Protein AF-A0A7J6RB20-F1 (afdb_monomer_lite)

Secondary structure (DSSP, 8-state):
-HHHHHHHHHTT-S----------TT----HHHHHHHHHHHHHHH--SEEEEES--TTT----HHHHHHHHHT--EEEEEEEEEE-TTSSEEEEEEEETTEEEEEEEESSEEEEE-TTS----

InterPro domains:
  IPR012255 Electron transfer flavoprotein, beta subunit [PTHR21294] (2-123)
  IPR014729 Rossmann-like alpha/beta/alpha sandwich fold [G3DSA:3.40.50.620] (1-123)
  IPR014730 Electron transfer flavoprotein, alpha/beta-subunit, N-terminal [PF01012] (3-122)
  IPR014730 Electron transfer flavoprotein, alpha/beta-subunit, N-terminal [SM00893] (1-123)

Foldseek 3Di:
DVVVQVVVVVLPDPDDDDDDDPDDPPDDDDLLNVLVVVLVVCVVVVDFEAEAAQADPVPRPSPNQVNNCVVVVAAEEEQFLEWDADPVRQKIWTWHDDPVGTDTDMGGTSYYYHYHPNNDDRD

Sequence (123 aa):
ATEQLRQALAMGCDRAIHLQTHLRTDQELQPLTVAKLIKKIVEKEDPLLVLMGKQSIDGDMGQTCQLLAAMLGWPQATCASNVVVSDDNTELTVDREVDTGIQKVHLPLPAVMSADLRLNTPR

Organism: Perkinsus olseni (NCBI:txid32597)

Structure (mmCIF, N/CA/C/O backbone):
data_AF-A0A7J6RB20-F1
#
_entry.id   AF-A0A7J6RB20-F1
#
loop_
_atom_site.group_PDB
_atom_site.id
_atom_site.type_symbol
_atom_site.label_atom_id
_atom_site.label_alt_id
_atom_site.label_comp_id
_atom_site.label_asym_id
_atom_site.label_entity_id
_atom_site.label_seq_id
_atom_site.pdbx_PDB_ins_code
_atom_site.Cartn_x
_atom_site.Cartn_y
_atom_site.Cartn_z
_atom_site.occupancy
_atom_site.B_iso_or_equiv
_atom_site.auth_seq_id
_atom_site.auth_comp_id
_atom_site.auth_asym_id
_atom_site.auth_atom_id
_atom_site.pdbx_PDB_model_num
ATOM 1 N N . ALA A 1 1 ? 14.325 -6.073 -10.602 1.00 73.75 1 ALA A N 1
ATOM 2 C CA . ALA A 1 1 ? 12.900 -6.430 -10.424 1.00 73.75 1 ALA A CA 1
ATOM 3 C C . ALA A 1 1 ? 12.718 -7.866 -9.925 1.00 73.75 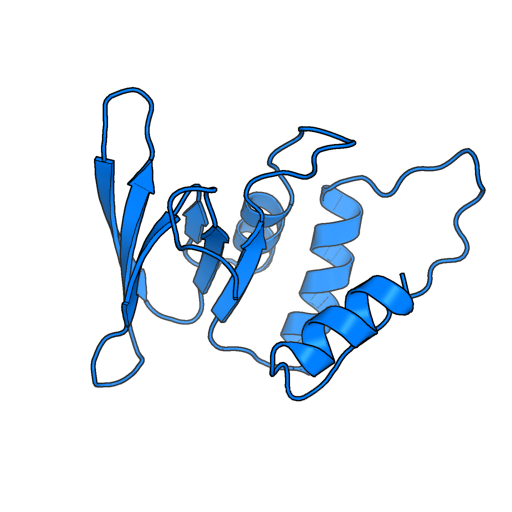1 ALA A C 1
ATOM 5 O O . ALA A 1 1 ? 12.148 -8.065 -8.860 1.00 73.75 1 ALA A O 1
ATOM 6 N N . THR A 1 2 ? 13.205 -8.879 -10.653 1.00 88.62 2 THR A N 1
ATOM 7 C CA . THR A 1 2 ? 13.029 -10.293 -10.263 1.00 88.62 2 THR A CA 1
ATOM 8 C C . THR A 1 2 ? 13.662 -10.636 -8.911 1.00 88.62 2 THR A C 1
ATOM 10 O O . THR A 1 2 ? 13.104 -11.425 -8.159 1.00 88.62 2 THR A O 1
ATOM 13 N N . GLU A 1 3 ? 14.806 -10.037 -8.582 1.00 93.56 3 GLU A N 1
ATOM 14 C CA . GLU A 1 3 ? 15.465 -10.218 -7.285 1.00 93.56 3 GLU A CA 1
ATOM 15 C C . GLU A 1 3 ? 14.632 -9.656 -6.125 1.00 93.56 3 GLU A C 1
ATOM 17 O O . GLU A 1 3 ? 14.374 -10.374 -5.164 1.00 93.56 3 GLU A O 1
ATOM 22 N N . GLN A 1 4 ? 14.104 -8.434 -6.264 1.00 94.19 4 GLN A N 1
ATOM 23 C CA . GLN A 1 4 ? 13.236 -7.802 -5.264 1.00 94.19 4 GLN A CA 1
ATOM 24 C C . GLN A 1 4 ? 11.977 -8.641 -4.992 1.00 94.19 4 GLN A C 1
ATOM 26 O O . GLN A 1 4 ? 11.593 -8.836 -3.842 1.00 94.19 4 GLN A O 1
ATOM 31 N N . LEU A 1 5 ? 11.356 -9.196 -6.040 1.00 96.25 5 LEU A N 1
ATOM 32 C CA . LEU A 1 5 ? 10.195 -10.077 -5.882 1.00 96.25 5 LEU A CA 1
ATOM 33 C C . LEU A 1 5 ? 10.556 -11.401 -5.196 1.00 96.25 5 LEU A C 1
ATOM 35 O O . LEU A 1 5 ? 9.795 -11.881 -4.361 1.00 96.25 5 LEU A O 1
ATOM 39 N N . ARG A 1 6 ? 11.720 -11.987 -5.503 1.00 96.38 6 ARG A N 1
ATOM 40 C CA . ARG A 1 6 ? 12.199 -13.199 -4.814 1.00 96.38 6 ARG A CA 1
ATOM 41 C C . ARG A 1 6 ? 12.469 -12.946 -3.336 1.00 96.38 6 ARG A C 1
ATOM 43 O O . ARG A 1 6 ? 12.145 -13.803 -2.524 1.00 96.38 6 ARG A O 1
ATOM 50 N N . GLN A 1 7 ? 13.014 -11.782 -2.990 1.00 96.12 7 GLN A N 1
ATOM 51 C CA . GLN A 1 7 ? 13.204 -11.394 -1.597 1.00 96.12 7 GLN A CA 1
ATOM 52 C C . GLN A 1 7 ? 11.860 -11.261 -0.868 1.00 96.12 7 GLN A C 1
ATOM 54 O O . GLN A 1 7 ? 11.720 -11.789 0.228 1.00 96.12 7 GLN A O 1
ATOM 59 N N . ALA A 1 8 ? 10.852 -10.637 -1.486 1.00 95.38 8 ALA A N 1
ATOM 60 C CA . ALA A 1 8 ? 9.507 -10.552 -0.909 1.00 95.38 8 ALA A CA 1
ATOM 61 C C . ALA A 1 8 ? 8.897 -11.942 -0.645 1.00 95.38 8 ALA A C 1
ATOM 63 O O . ALA A 1 8 ? 8.396 -12.204 0.448 1.00 95.38 8 ALA A O 1
ATOM 64 N N . LEU A 1 9 ? 9.016 -12.863 -1.607 1.00 96.88 9 LEU A N 1
ATOM 65 C CA . LEU A 1 9 ? 8.599 -14.259 -1.428 1.00 96.88 9 LEU A CA 1
ATOM 66 C C . LEU A 1 9 ? 9.364 -14.941 -0.281 1.00 96.88 9 LEU A C 1
ATOM 68 O O . LEU A 1 9 ? 8.756 -15.600 0.556 1.00 96.88 9 LEU A O 1
ATOM 72 N N . ALA A 1 10 ? 10.682 -14.740 -0.190 1.00 96.62 10 ALA A N 1
ATOM 73 C CA . ALA A 1 10 ? 11.501 -15.288 0.894 1.00 96.62 10 ALA A CA 1
ATOM 74 C C . ALA A 1 10 ? 11.130 -14.718 2.278 1.00 96.62 10 ALA A C 1
ATOM 76 O O . ALA A 1 10 ? 11.240 -15.419 3.281 1.00 96.62 10 ALA A O 1
ATOM 77 N N . MET A 1 11 ? 10.641 -13.475 2.331 1.00 95.75 11 MET A N 1
ATOM 78 C CA . MET A 1 11 ? 10.104 -12.843 3.542 1.00 95.75 11 MET A CA 1
ATOM 79 C C . MET A 1 11 ? 8.676 -13.299 3.886 1.00 95.75 11 MET A C 1
ATOM 81 O O . MET A 1 11 ? 8.122 -12.827 4.881 1.00 95.75 11 MET A O 1
ATOM 85 N N . GLY A 1 12 ? 8.080 -14.214 3.116 1.00 96.75 12 GLY A N 1
ATOM 86 C CA . GLY A 1 12 ? 6.795 -14.843 3.422 1.00 96.75 12 GLY A CA 1
ATOM 87 C C . GLY A 1 12 ? 5.601 -14.351 2.605 1.00 96.75 12 GLY A C 1
ATOM 88 O O . GLY A 1 12 ? 4.477 -14.651 2.987 1.00 96.75 12 GLY A O 1
ATOM 89 N N . CYS A 1 13 ? 5.800 -13.613 1.507 1.00 97.00 13 CYS A N 1
ATOM 90 C CA . CYS A 1 13 ? 4.711 -13.385 0.551 1.00 97.00 13 CYS A CA 1
ATOM 91 C C . CYS A 1 13 ? 4.330 -14.699 -0.155 1.00 97.00 13 CYS A C 1
ATOM 93 O O . CYS A 1 13 ? 5.207 -15.412 -0.639 1.00 97.00 13 CYS A O 1
ATOM 95 N N . ASP A 1 14 ? 3.031 -14.980 -0.296 1.00 98.06 14 ASP A N 1
ATOM 96 C CA . ASP A 1 14 ? 2.547 -16.218 -0.928 1.00 98.06 14 ASP A CA 1
ATOM 97 C C . ASP A 1 14 ? 2.810 -16.265 -2.440 1.00 98.06 14 ASP A C 1
ATOM 99 O O . ASP A 1 14 ? 3.103 -17.317 -3.012 1.00 98.06 14 ASP A O 1
ATOM 103 N N . ARG A 1 15 ? 2.673 -15.116 -3.115 1.00 97.38 15 ARG A N 1
ATOM 104 C CA . ARG A 1 15 ? 2.762 -14.975 -4.575 1.00 97.38 15 ARG A CA 1
ATOM 105 C C . ARG A 1 15 ? 3.365 -13.630 -4.970 1.00 97.38 15 ARG A C 1
ATOM 107 O O . ARG A 1 15 ? 3.302 -12.658 -4.225 1.00 97.38 15 ARG A O 1
ATOM 114 N N . ALA A 1 16 ? 3.907 -13.571 -6.185 1.00 97.12 16 ALA A N 1
ATOM 115 C CA . ALA A 1 16 ? 4.459 -12.356 -6.776 1.00 97.12 16 ALA A CA 1
ATOM 116 C C . ALA A 1 16 ? 3.920 -12.140 -8.196 1.00 97.12 16 ALA A C 1
ATOM 118 O O . ALA A 1 16 ? 3.819 -13.084 -8.980 1.00 97.12 16 ALA A O 1
ATOM 119 N N . ILE A 1 17 ? 3.624 -10.884 -8.537 1.00 95.56 17 ILE A N 1
ATOM 120 C CA . ILE A 1 17 ? 3.202 -10.459 -9.877 1.00 95.56 17 ILE A CA 1
ATOM 121 C C . ILE A 1 17 ? 4.234 -9.460 -10.403 1.00 95.56 17 ILE A C 1
ATOM 123 O O . ILE A 1 17 ? 4.477 -8.425 -9.786 1.00 95.56 17 ILE A O 1
ATOM 127 N N . HIS A 1 18 ? 4.832 -9.757 -11.558 1.00 94.94 18 HIS A N 1
ATOM 128 C CA . HIS A 1 18 ? 5.755 -8.853 -12.243 1.00 94.94 18 HIS A CA 1
ATOM 129 C C . HIS A 1 18 ? 5.071 -8.242 -13.468 1.00 94.94 18 HIS A C 1
ATOM 131 O O . HIS A 1 18 ? 4.931 -8.899 -14.498 1.00 94.94 18 HIS A O 1
ATOM 137 N N . LEU A 1 19 ? 4.648 -6.980 -13.364 1.00 91.06 19 LEU A N 1
ATOM 138 C CA . LEU A 1 19 ? 4.134 -6.235 -14.512 1.00 91.06 19 LEU A CA 1
ATOM 139 C C . LEU A 1 19 ? 5.291 -5.684 -15.343 1.00 91.06 19 LEU A C 1
ATOM 141 O O . LEU A 1 19 ? 6.023 -4.803 -14.896 1.00 91.06 19 LEU A O 1
ATOM 145 N N . GLN A 1 20 ? 5.432 -6.187 -16.565 1.00 89.75 20 GLN A N 1
ATOM 146 C CA . GLN A 1 20 ? 6.437 -5.712 -17.508 1.00 89.75 20 GLN A CA 1
ATOM 147 C C . GLN A 1 20 ? 5.827 -4.681 -18.453 1.00 89.75 20 GLN A C 1
ATOM 149 O O . GLN A 1 20 ? 4.723 -4.858 -18.966 1.00 89.75 20 GLN A O 1
ATOM 154 N N . THR A 1 21 ? 6.562 -3.600 -18.686 1.00 84.94 21 THR A N 1
ATOM 155 C CA . THR A 1 21 ? 6.203 -2.569 -19.660 1.00 84.94 21 THR A CA 1
ATOM 156 C C . THR A 1 21 ? 7.331 -2.436 -20.675 1.00 84.94 21 THR A C 1
ATOM 158 O O . THR A 1 21 ? 8.493 -2.675 -20.353 1.00 84.94 21 THR A O 1
ATOM 161 N N . HIS A 1 22 ? 6.997 -2.057 -21.906 1.00 85.12 22 HIS A N 1
ATOM 162 C CA . HIS A 1 22 ? 7.975 -1.802 -22.967 1.00 85.12 22 HIS A CA 1
ATOM 163 C C . HIS A 1 22 ? 8.371 -0.322 -23.013 1.00 85.12 22 HIS A C 1
ATOM 165 O O . HIS A 1 22 ? 8.419 0.281 -24.085 1.00 85.12 22 HIS A O 1
ATOM 171 N N . LEU A 1 23 ? 8.590 0.288 -21.845 1.00 80.31 23 LEU A N 1
ATOM 172 C CA . LEU A 1 23 ? 9.063 1.665 -21.781 1.00 80.31 23 LEU A CA 1
ATOM 173 C C . LEU A 1 23 ? 10.483 1.757 -22.332 1.00 80.31 23 LEU A C 1
ATOM 175 O O . LEU A 1 23 ? 11.306 0.858 -22.149 1.00 80.31 23 LEU A O 1
ATOM 179 N N . ARG A 1 24 ? 10.760 2.864 -23.020 1.00 78.50 24 ARG A N 1
ATOM 180 C CA . ARG A 1 24 ? 12.124 3.191 -23.427 1.00 78.50 24 ARG A CA 1
ATOM 181 C C . ARG A 1 24 ? 12.965 3.517 -22.193 1.00 78.50 24 ARG A C 1
ATOM 183 O O . ARG A 1 24 ? 12.441 3.962 -21.179 1.00 78.50 24 ARG A O 1
ATOM 190 N N . THR A 1 25 ? 14.277 3.350 -22.305 1.00 69.62 25 THR A N 1
ATOM 191 C CA . THR A 1 25 ? 15.228 3.601 -21.209 1.00 69.62 25 THR A CA 1
ATOM 192 C C . THR A 1 25 ? 15.278 5.058 -20.746 1.00 69.62 25 THR A C 1
ATOM 194 O O . THR A 1 25 ? 15.756 5.321 -19.652 1.00 69.62 25 THR A O 1
ATOM 197 N N . ASP A 1 26 ? 14.808 6.000 -21.565 1.00 76.44 26 ASP A N 1
ATOM 198 C CA . ASP A 1 26 ? 14.696 7.427 -21.244 1.00 76.44 26 ASP A CA 1
ATOM 199 C C . ASP A 1 26 ? 13.324 7.816 -20.665 1.00 76.44 26 ASP A C 1
ATOM 201 O O . ASP A 1 26 ? 13.039 8.998 -20.489 1.00 76.44 26 ASP A O 1
ATOM 205 N N . GLN A 1 27 ? 12.456 6.837 -20.398 1.00 80.38 27 GLN A N 1
ATOM 206 C CA . GLN A 1 27 ? 11.133 7.052 -19.829 1.00 80.38 27 GLN A CA 1
ATOM 207 C C . GLN A 1 27 ? 11.030 6.421 -18.447 1.00 80.38 27 GLN A C 1
ATOM 209 O O . GLN A 1 27 ? 11.291 5.234 -18.259 1.00 80.38 27 GLN A O 1
ATOM 214 N N . GLU A 1 28 ? 10.555 7.211 -17.491 1.00 82.44 28 GLU A N 1
ATOM 215 C CA . GLU A 1 28 ? 10.293 6.754 -16.132 1.00 82.44 28 GLU A CA 1
ATOM 216 C C . GLU A 1 28 ? 8.799 6.544 -15.893 1.00 82.44 28 GLU A C 1
ATOM 218 O O . GLU A 1 28 ? 7.943 7.298 -16.373 1.00 82.44 28 GLU A O 1
ATOM 223 N N . LEU A 1 29 ? 8.475 5.521 -15.101 1.00 88.38 29 LEU A N 1
ATOM 224 C CA . LEU A 1 29 ? 7.113 5.294 -14.643 1.00 88.38 29 LEU A CA 1
ATOM 225 C C . LEU A 1 29 ? 6.710 6.372 -13.639 1.00 88.38 29 LEU A C 1
ATOM 227 O O . LEU A 1 29 ? 7.103 6.348 -12.478 1.00 88.38 29 LEU A O 1
ATOM 231 N N . GLN A 1 30 ? 5.854 7.282 -14.088 1.00 92.62 30 GLN A N 1
ATOM 232 C CA . GLN A 1 30 ? 5.274 8.303 -13.224 1.00 92.62 30 GLN A CA 1
ATOM 233 C C . GLN A 1 30 ? 4.238 7.697 -12.255 1.00 92.62 30 GLN A C 1
ATOM 235 O O . GLN A 1 30 ? 3.532 6.752 -12.639 1.00 92.62 30 GLN A O 1
ATOM 240 N N . PRO A 1 31 ? 4.061 8.261 -11.040 1.00 96.31 31 PRO A N 1
ATOM 241 C CA . PRO A 1 31 ? 3.145 7.740 -10.017 1.00 96.31 31 PRO A CA 1
ATOM 242 C C . PRO A 1 31 ? 1.726 7.460 -10.522 1.00 96.31 31 PRO A C 1
ATOM 244 O O . PRO A 1 31 ? 1.137 6.429 -10.200 1.00 96.31 31 PRO A O 1
ATOM 247 N N . LEU A 1 32 ? 1.191 8.334 -11.381 1.00 96.50 32 LEU A N 1
ATOM 248 C CA . LEU A 1 32 ? -0.132 8.163 -11.984 1.00 96.50 32 LEU A CA 1
ATOM 249 C C . LEU A 1 32 ? -0.231 6.899 -12.846 1.00 96.50 32 LEU A C 1
ATOM 251 O O . LEU A 1 32 ? -1.242 6.197 -12.807 1.00 96.50 32 LEU A O 1
ATOM 255 N N . THR A 1 33 ? 0.802 6.609 -13.634 1.00 95.00 33 THR A N 1
ATOM 256 C CA . THR A 1 33 ? 0.853 5.409 -14.476 1.00 95.00 33 THR A CA 1
ATOM 257 C C . THR A 1 33 ? 0.930 4.161 -13.606 1.00 95.00 33 THR A C 1
ATOM 259 O O . THR A 1 33 ? 0.181 3.214 -13.835 1.00 95.00 33 THR A O 1
ATOM 262 N N . VAL A 1 34 ? 1.764 4.184 -12.562 1.00 95.56 34 VAL A N 1
ATOM 263 C CA . VAL A 1 34 ? 1.879 3.075 -11.605 1.00 95.56 34 VAL A CA 1
ATOM 264 C C . VAL A 1 34 ? 0.547 2.821 -10.893 1.00 95.56 34 VAL A C 1
ATOM 266 O O . VAL A 1 34 ? 0.084 1.683 -10.867 1.00 95.56 34 VAL A O 1
ATOM 269 N N . ALA A 1 35 ? -0.126 3.865 -10.398 1.00 97.94 35 ALA A N 1
ATOM 270 C CA . ALA A 1 35 ? -1.432 3.743 -9.748 1.00 97.94 35 ALA A CA 1
ATOM 271 C C . ALA A 1 35 ? -2.495 3.135 -10.684 1.00 97.94 35 ALA A C 1
ATOM 273 O O . ALA A 1 35 ? -3.237 2.243 -10.276 1.00 97.94 35 ALA A O 1
ATOM 274 N N . LYS A 1 36 ? -2.527 3.537 -11.965 1.00 97.06 36 LYS A N 1
ATOM 275 C CA . LYS A 1 36 ? -3.429 2.940 -12.971 1.00 97.06 36 LYS A CA 1
ATOM 276 C C . LYS A 1 36 ? -3.157 1.453 -13.195 1.00 97.06 36 LYS A C 1
ATOM 278 O O . LYS A 1 36 ? -4.103 0.680 -13.335 1.00 97.06 36 LYS A O 1
ATOM 283 N N . LEU A 1 37 ? -1.885 1.056 -13.241 1.00 96.44 37 LEU A N 1
ATOM 284 C CA . LEU A 1 37 ? -1.494 -0.345 -13.400 1.00 96.44 37 LEU A CA 1
ATOM 285 C C . LEU A 1 37 ? -1.893 -1.174 -12.174 1.00 96.44 37 LEU A C 1
ATOM 287 O O . LEU A 1 37 ? -2.509 -2.227 -12.328 1.00 96.44 37 LEU A O 1
ATOM 291 N N . ILE A 1 38 ? -1.617 -0.676 -10.965 1.00 97.56 38 ILE A N 1
ATOM 292 C CA . ILE A 1 38 ? -1.982 -1.361 -9.717 1.00 97.56 38 ILE A CA 1
ATOM 293 C C . ILE A 1 38 ? -3.501 -1.458 -9.572 1.00 97.56 38 ILE A C 1
ATOM 295 O O . ILE A 1 38 ? -3.993 -2.520 -9.212 1.00 97.56 38 ILE A O 1
ATOM 299 N N . LYS A 1 39 ? -4.270 -0.427 -9.949 1.00 98.31 39 LYS A N 1
ATOM 300 C CA . LYS A 1 39 ? -5.741 -0.495 -9.975 1.00 98.31 39 LYS A CA 1
ATOM 301 C C . LYS A 1 39 ? -6.253 -1.689 -10.782 1.00 98.31 39 LYS A C 1
ATOM 303 O O . LYS A 1 39 ? -7.181 -2.359 -10.350 1.00 98.31 39 LYS A O 1
ATOM 308 N N . LYS A 1 40 ? -5.630 -1.996 -11.925 1.00 98.06 40 LYS A N 1
ATOM 309 C CA . LYS A 1 40 ? -5.984 -3.180 -12.727 1.00 98.06 40 LYS A CA 1
ATOM 310 C C . LYS A 1 40 ? -5.625 -4.506 -12.063 1.00 98.06 40 LYS A C 1
ATOM 312 O O . LYS A 1 40 ? -6.247 -5.507 -12.399 1.00 98.06 40 LYS A O 1
ATOM 317 N N . ILE A 1 41 ? -4.646 -4.530 -11.160 1.00 97.88 41 ILE A N 1
ATOM 318 C CA . ILE A 1 41 ? -4.376 -5.698 -10.314 1.00 97.88 41 ILE A CA 1
ATOM 319 C C . ILE A 1 41 ? -5.437 -5.791 -9.217 1.00 97.88 41 ILE A C 1
ATOM 321 O O . ILE A 1 41 ? -6.012 -6.855 -9.045 1.00 97.88 41 ILE A O 1
ATOM 325 N N . VAL A 1 42 ? -5.743 -4.687 -8.530 1.00 98.19 42 VAL A N 1
ATOM 326 C CA . VAL A 1 42 ? -6.768 -4.640 -7.473 1.00 98.19 42 VAL A CA 1
ATOM 327 C C . VAL A 1 42 ? -8.121 -5.121 -8.000 1.00 98.19 42 VAL A C 1
ATOM 329 O O . VAL A 1 42 ? -8.735 -5.979 -7.386 1.00 98.19 42 VAL A O 1
ATOM 332 N N . GLU A 1 43 ? -8.536 -4.671 -9.189 1.00 97.50 43 GLU A N 1
ATOM 333 C CA . GLU A 1 43 ? -9.768 -5.133 -9.855 1.00 97.50 43 GLU A CA 1
ATOM 334 C C . GLU A 1 43 ? -9.787 -6.648 -10.156 1.00 97.50 43 GLU A C 1
ATOM 336 O O . GLU A 1 43 ? -10.859 -7.207 -10.364 1.00 97.50 43 GLU A O 1
ATOM 341 N N . LYS A 1 44 ? -8.623 -7.306 -10.243 1.00 97.69 44 LYS A N 1
ATOM 342 C CA . LYS A 1 44 ? -8.502 -8.739 -10.565 1.00 97.69 44 LYS A CA 1
ATOM 343 C C . LYS A 1 44 ? -8.314 -9.622 -9.337 1.00 97.69 44 LYS A C 1
ATOM 345 O O . LYS A 1 44 ? -8.811 -10.740 -9.332 1.00 97.69 44 LYS A O 1
ATOM 350 N N . GLU A 1 45 ? -7.542 -9.149 -8.365 1.00 97.69 45 GLU A N 1
ATOM 351 C CA . GLU A 1 45 ? -7.179 -9.905 -7.162 1.00 97.69 45 GLU A CA 1
ATOM 352 C C . GLU A 1 45 ? -8.137 -9.631 -5.991 1.00 97.69 45 GLU A C 1
ATOM 354 O O . GLU A 1 45 ? -8.095 -10.366 -5.013 1.00 97.69 45 GLU A O 1
ATOM 359 N N . ASP A 1 46 ? -8.977 -8.591 -6.088 1.00 96.94 46 ASP A N 1
ATOM 360 C CA . ASP A 1 46 ? -9.991 -8.194 -5.096 1.00 96.94 46 ASP A CA 1
ATOM 361 C C . ASP A 1 46 ? -9.483 -8.173 -3.632 1.00 96.94 46 ASP A C 1
ATOM 363 O O . ASP A 1 46 ? -10.042 -8.833 -2.753 1.00 96.94 46 ASP A O 1
ATOM 367 N N . PRO A 1 47 ? -8.372 -7.465 -3.335 1.00 97.56 47 PRO A N 1
ATOM 368 C CA . PRO A 1 47 ? -7.808 -7.442 -1.992 1.00 97.56 47 PRO A CA 1
ATOM 369 C C . PRO A 1 47 ? -8.633 -6.563 -1.045 1.00 97.56 47 PRO A C 1
ATOM 371 O O . PRO A 1 47 ? -9.132 -5.510 -1.432 1.00 97.56 47 PRO A O 1
ATOM 374 N N . LEU A 1 48 ? -8.650 -6.909 0.244 1.00 97.19 48 LEU A N 1
ATOM 375 C CA . LEU A 1 48 ? -9.198 -6.021 1.279 1.00 97.19 48 LEU A CA 1
ATOM 376 C C . LEU A 1 48 ? -8.258 -4.848 1.598 1.00 97.19 48 LEU A C 1
ATOM 378 O O . LEU A 1 48 ? -8.707 -3.775 1.980 1.00 97.19 48 LEU A O 1
ATOM 382 N N . LEU A 1 49 ? -6.946 -5.016 1.435 1.00 97.88 49 LEU A N 1
ATOM 383 C CA . LEU A 1 49 ? -5.964 -3.990 1.773 1.00 97.88 49 LEU A CA 1
ATOM 384 C C . LEU A 1 49 ? -4.854 -3.937 0.730 1.00 97.88 49 LEU A C 1
ATOM 386 O O . LEU A 1 49 ? -4.274 -4.962 0.372 1.00 97.88 49 LEU A O 1
ATOM 390 N N . VAL A 1 50 ? -4.510 -2.725 0.297 1.00 98.38 50 VAL A N 1
ATOM 391 C CA . VAL A 1 50 ? -3.299 -2.473 -0.490 1.00 98.38 50 VAL A CA 1
ATOM 392 C C . VAL A 1 50 ? -2.273 -1.751 0.377 1.00 98.38 50 VAL A C 1
ATOM 394 O O . VAL A 1 50 ? -2.493 -0.614 0.795 1.00 98.38 50 VAL A O 1
ATOM 397 N N . LEU A 1 51 ? -1.139 -2.411 0.615 1.00 97.44 51 LEU A N 1
ATOM 398 C CA . LEU A 1 51 ? 0.012 -1.860 1.331 1.00 97.44 51 LEU A CA 1
ATOM 399 C C . LEU A 1 51 ? 1.071 -1.360 0.349 1.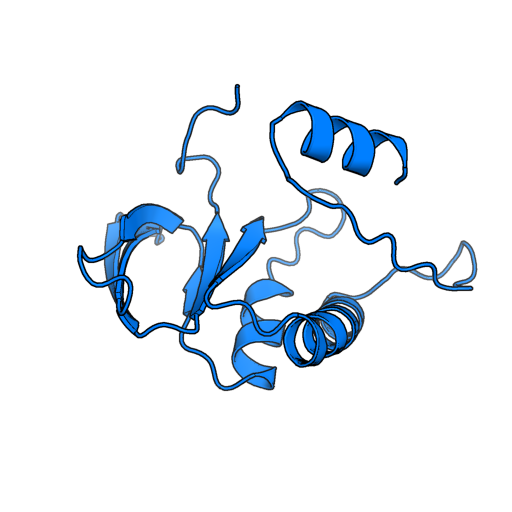00 97.44 51 LEU A C 1
ATOM 401 O O . LEU A 1 51 ? 1.482 -2.082 -0.561 1.00 97.44 51 LEU A O 1
ATOM 405 N N . MET A 1 52 ? 1.536 -0.130 0.551 1.00 97.44 52 MET A N 1
ATOM 406 C CA . MET A 1 52 ? 2.586 0.499 -0.255 1.00 97.44 52 MET A CA 1
ATOM 407 C C . MET A 1 52 ? 3.631 1.168 0.647 1.00 97.44 52 MET A C 1
ATOM 409 O O . MET A 1 52 ? 3.372 1.439 1.815 1.00 97.44 52 MET A O 1
ATOM 413 N N . GLY A 1 53 ? 4.815 1.480 0.120 1.00 97.12 53 GLY A N 1
ATOM 414 C CA . GLY A 1 53 ? 5.732 2.402 0.803 1.00 97.12 53 GLY A CA 1
ATOM 415 C C . GLY A 1 53 ? 5.231 3.850 0.720 1.00 97.12 53 GLY A C 1
ATOM 416 O O . GLY A 1 53 ? 4.536 4.202 -0.237 1.00 97.12 53 GLY A O 1
ATOM 417 N N . LYS A 1 54 ? 5.594 4.699 1.694 1.00 96.88 54 LYS A N 1
ATOM 418 C CA . LYS A 1 54 ? 5.265 6.141 1.686 1.00 96.88 54 LYS A CA 1
ATOM 419 C C . LYS A 1 54 ? 5.728 6.843 0.409 1.00 96.88 54 LYS A C 1
ATOM 421 O O . LYS A 1 54 ? 4.936 7.522 -0.235 1.00 96.88 54 LYS A O 1
ATOM 426 N N . GLN A 1 55 ? 6.996 6.664 0.048 1.00 96.25 55 GLN A N 1
ATOM 427 C CA . GLN A 1 55 ? 7.610 7.227 -1.152 1.00 96.25 55 GLN A CA 1
ATOM 428 C C . GLN A 1 55 ? 8.751 6.329 -1.631 1.00 96.25 55 GLN A C 1
ATOM 430 O O . GLN 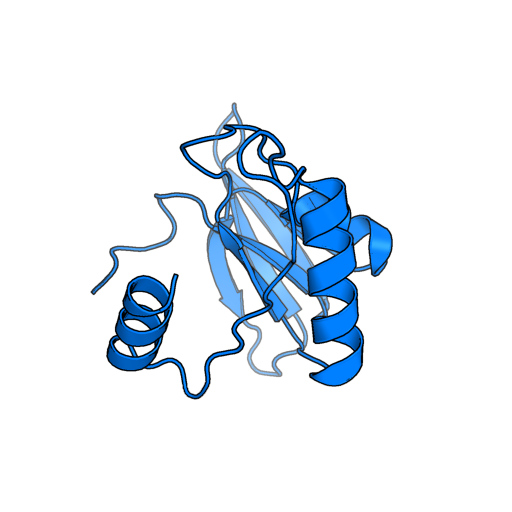A 1 55 ? 9.345 5.595 -0.843 1.00 96.25 55 GLN A O 1
ATOM 435 N N . SER A 1 56 ? 9.046 6.375 -2.928 1.00 94.75 56 SER A N 1
ATOM 436 C CA . SER A 1 56 ? 10.272 5.796 -3.481 1.00 94.75 56 SER A CA 1
ATOM 437 C C . SER A 1 56 ? 11.448 6.723 -3.203 1.00 94.75 56 SER A C 1
ATOM 439 O O . SER A 1 56 ? 11.283 7.934 -3.324 1.00 94.75 56 SER A O 1
ATOM 441 N N . ILE A 1 57 ? 12.634 6.170 -2.965 1.00 93.62 57 ILE A N 1
ATOM 442 C CA . ILE A 1 57 ? 13.864 6.963 -2.819 1.00 93.62 57 ILE A CA 1
ATOM 443 C C . ILE A 1 57 ? 14.304 7.641 -4.126 1.00 93.62 57 ILE A C 1
ATOM 445 O O . ILE A 1 57 ? 14.974 8.663 -4.072 1.00 93.62 57 ILE A O 1
ATOM 449 N N . ASP A 1 58 ? 13.911 7.095 -5.282 1.00 91.00 58 ASP A N 1
ATOM 450 C CA . ASP A 1 58 ? 14.351 7.604 -6.587 1.00 91.00 58 ASP A CA 1
ATOM 451 C C . ASP A 1 58 ? 13.576 8.864 -6.994 1.00 91.00 58 ASP A C 1
ATOM 453 O O . ASP A 1 58 ? 14.162 9.886 -7.334 1.00 91.00 58 ASP A O 1
ATOM 457 N N . GLY A 1 59 ? 12.241 8.793 -6.947 1.00 87.81 59 GLY A N 1
ATOM 458 C CA . GLY A 1 59 ? 11.376 9.905 -7.347 1.00 87.81 59 GLY A CA 1
ATOM 459 C C . GLY A 1 59 ? 10.953 10.834 -6.208 1.00 87.81 59 GLY A C 1
ATOM 460 O O . GLY A 1 59 ? 10.483 11.928 -6.484 1.00 87.81 59 GLY A O 1
ATOM 461 N N . ASP A 1 60 ? 11.033 10.389 -4.950 1.00 92.81 60 ASP A N 1
ATOM 462 C CA . ASP A 1 60 ? 10.625 11.127 -3.738 1.00 92.81 60 ASP A CA 1
ATOM 463 C C . ASP A 1 60 ? 9.228 11.789 -3.793 1.00 92.81 60 ASP A C 1
ATOM 465 O O . ASP A 1 60 ? 8.930 12.755 -3.100 1.00 92.81 60 ASP A O 1
ATOM 469 N N . MET A 1 61 ? 8.332 11.263 -4.636 1.00 94.06 61 MET A N 1
ATOM 470 C CA . MET A 1 61 ? 7.068 11.939 -4.950 1.00 94.06 61 MET A CA 1
ATOM 471 C C . MET A 1 61 ? 5.997 11.771 -3.873 1.00 94.06 61 MET A C 1
ATOM 473 O O . MET A 1 61 ? 5.115 12.615 -3.754 1.00 94.06 61 MET A O 1
ATOM 477 N N . GLY A 1 62 ? 5.998 10.640 -3.161 1.00 95.69 62 GLY A N 1
ATOM 478 C CA . GLY A 1 62 ? 4.980 10.319 -2.158 1.00 95.69 62 GLY A CA 1
ATOM 479 C C . GLY A 1 62 ? 3.536 10.387 -2.675 1.00 95.69 62 GLY A C 1
ATOM 480 O O . GLY A 1 62 ? 2.690 10.946 -1.992 1.00 95.69 62 GLY A O 1
ATOM 481 N N . GLN A 1 63 ? 3.259 9.894 -3.893 1.00 97.75 63 GLN A N 1
ATOM 482 C CA . GLN A 1 63 ? 1.973 10.107 -4.591 1.00 97.75 63 GLN A CA 1
ATOM 483 C C . GLN A 1 63 ? 1.194 8.831 -4.943 1.00 97.75 63 GLN A C 1
ATOM 485 O O . GLN A 1 63 ? -0.034 8.863 -5.020 1.00 97.75 63 GLN A O 1
ATOM 490 N N . THR A 1 64 ? 1.873 7.712 -5.218 1.00 98.00 64 THR A N 1
ATOM 491 C CA . THR A 1 64 ? 1.231 6.531 -5.829 1.00 98.00 64 THR A CA 1
ATOM 492 C C . THR A 1 64 ? 0.100 5.965 -4.967 1.00 98.00 64 THR A C 1
ATOM 494 O O . THR A 1 64 ? -0.947 5.606 -5.502 1.00 98.00 64 THR A O 1
ATOM 497 N N . CYS A 1 65 ? 0.284 5.937 -3.643 1.00 97.88 65 CYS A N 1
ATOM 498 C CA . CYS A 1 65 ? -0.720 5.475 -2.684 1.00 97.88 65 CYS A CA 1
ATOM 499 C C . CYS A 1 65 ? -1.999 6.323 -2.750 1.00 97.88 65 CYS A C 1
ATOM 501 O O . CYS A 1 65 ? -3.095 5.790 -2.920 1.00 97.88 65 CYS A O 1
ATOM 503 N N . GLN A 1 66 ? -1.859 7.648 -2.670 1.00 98.06 66 GLN A N 1
ATOM 504 C CA . GLN A 1 66 ? -2.994 8.572 -2.665 1.00 98.06 66 GLN A CA 1
ATOM 505 C C . GLN A 1 66 ? -3.734 8.570 -4.002 1.00 98.06 66 GLN A C 1
ATOM 507 O O . GLN A 1 66 ? -4.963 8.615 -4.029 1.00 98.06 66 GLN A O 1
ATOM 512 N N . LEU A 1 67 ? -2.994 8.481 -5.112 1.00 98.62 67 LEU A N 1
ATOM 513 C CA . LEU A 1 67 ? -3.577 8.375 -6.448 1.00 98.62 67 LEU A CA 1
ATOM 514 C C . LEU A 1 67 ? -4.370 7.076 -6.609 1.00 98.62 67 LEU A C 1
ATOM 516 O O . LEU A 1 67 ? -5.478 7.108 -7.140 1.00 98.62 67 LEU A O 1
ATOM 520 N N . LEU A 1 68 ? -3.835 5.949 -6.131 1.00 98.75 68 LEU A N 1
ATOM 521 C CA . LEU A 1 68 ? -4.538 4.669 -6.170 1.00 98.75 68 LEU A CA 1
ATOM 522 C C . LEU A 1 68 ? -5.834 4.722 -5.352 1.00 98.75 68 LEU A C 1
ATOM 524 O O . LEU A 1 68 ? -6.888 4.365 -5.876 1.00 98.75 68 LEU A O 1
ATOM 528 N N . ALA A 1 69 ? -5.768 5.221 -4.114 1.00 98.50 69 ALA A N 1
ATOM 529 C CA . ALA A 1 69 ? -6.935 5.375 -3.247 1.00 98.50 69 ALA A CA 1
ATOM 530 C C . ALA A 1 69 ? -8.025 6.235 -3.905 1.00 98.50 69 ALA A C 1
ATOM 532 O O . ALA A 1 69 ? -9.180 5.819 -3.988 1.00 98.50 69 ALA A O 1
ATOM 533 N N . ALA A 1 70 ? -7.641 7.389 -4.463 1.00 98.56 70 ALA A N 1
ATOM 534 C CA . ALA A 1 70 ? -8.559 8.281 -5.166 1.00 98.56 70 ALA A CA 1
ATOM 535 C C . ALA A 1 70 ? -9.212 7.612 -6.387 1.00 98.56 70 ALA A C 1
ATOM 537 O O . ALA A 1 70 ? -10.402 7.796 -6.627 1.00 98.56 70 ALA A O 1
ATOM 538 N N . MET A 1 71 ? -8.462 6.811 -7.152 1.00 98.50 71 MET A N 1
ATOM 539 C CA . MET A 1 71 ? -9.001 6.105 -8.320 1.00 98.50 71 MET A CA 1
ATOM 540 C C . MET A 1 71 ? -9.915 4.926 -7.969 1.00 98.50 71 MET A C 1
ATOM 542 O O . MET A 1 71 ? -10.764 4.565 -8.785 1.00 98.50 71 MET A O 1
ATOM 546 N N . LEU A 1 72 ? -9.703 4.291 -6.815 1.00 98.38 72 LEU A N 1
ATOM 547 C CA . LEU A 1 72 ? -10.550 3.210 -6.304 1.00 98.38 72 LEU A CA 1
ATOM 548 C C . LEU A 1 72 ? -11.774 3.741 -5.545 1.00 98.38 72 LEU A C 1
ATOM 550 O O . LEU A 1 72 ? -12.742 3.008 -5.370 1.00 98.38 72 LEU A O 1
ATOM 554 N N . GLY A 1 73 ? -11.739 5.001 -5.100 1.00 98.38 73 GLY A N 1
ATOM 555 C CA . GLY A 1 73 ? -12.725 5.543 -4.166 1.00 98.38 73 GLY A CA 1
ATOM 556 C C . GLY A 1 73 ? -12.604 4.930 -2.768 1.00 98.38 73 GLY A C 1
ATOM 557 O O . GLY A 1 73 ? -13.595 4.866 -2.048 1.00 98.38 73 GLY A O 1
ATOM 558 N N . TRP A 1 74 ? -11.417 4.435 -2.403 1.00 98.56 74 TRP A N 1
ATOM 559 C CA . TRP A 1 74 ? -11.176 3.759 -1.128 1.00 98.56 74 TRP A CA 1
ATOM 560 C C . TRP A 1 74 ? -10.661 4.733 -0.061 1.00 98.56 74 TRP A C 1
ATOM 562 O O . TRP A 1 74 ? -9.928 5.675 -0.391 1.00 98.56 74 TRP A O 1
ATOM 572 N N . PRO A 1 75 ? -10.997 4.509 1.222 1.00 98.38 75 PRO A N 1
ATOM 573 C CA . PRO A 1 75 ? -10.366 5.209 2.332 1.00 98.38 75 PRO A CA 1
ATOM 574 C C . PRO A 1 75 ? -8.852 4.947 2.353 1.00 98.38 75 PRO A C 1
ATOM 576 O O . PRO A 1 75 ? -8.368 3.901 1.908 1.00 98.38 75 PRO A O 1
ATOM 579 N N . GLN A 1 76 ? -8.093 5.913 2.876 1.00 98.31 76 GLN A N 1
ATOM 580 C CA . GLN A 1 76 ? -6.637 5.817 2.944 1.00 98.31 76 GLN A CA 1
ATOM 581 C C . GLN A 1 76 ? -6.040 6.286 4.266 1.00 98.31 76 GLN A C 1
ATOM 583 O O . GLN A 1 76 ? -6.511 7.255 4.863 1.00 98.31 76 GLN A O 1
ATOM 588 N N . ALA A 1 77 ? -4.921 5.670 4.647 1.00 98.00 77 ALA A N 1
ATOM 589 C CA . ALA A 1 77 ? -4.000 6.216 5.637 1.00 98.00 77 ALA A CA 1
ATOM 590 C C . ALA A 1 77 ? -2.579 6.247 5.087 1.00 98.00 77 ALA A C 1
ATOM 592 O O . ALA A 1 77 ? -1.966 5.219 4.813 1.00 98.00 77 ALA A O 1
ATOM 593 N N . THR A 1 78 ? -2.039 7.451 4.940 1.00 98.00 78 THR A N 1
ATOM 594 C CA . THR A 1 78 ? -0.644 7.632 4.535 1.00 98.00 78 THR A CA 1
ATOM 595 C C . THR A 1 78 ? 0.265 7.789 5.743 1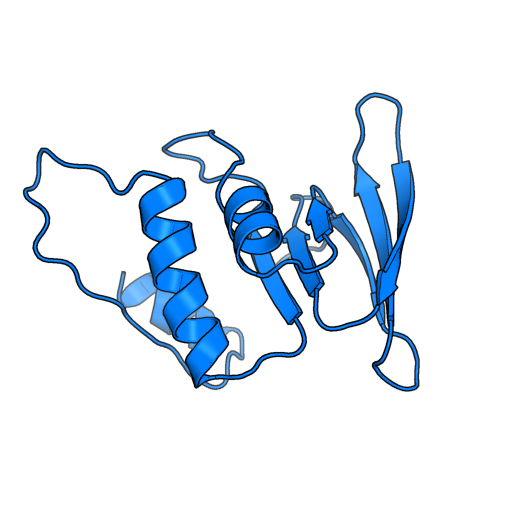.00 98.00 78 THR A C 1
ATOM 597 O O . THR A 1 78 ? -0.180 8.301 6.772 1.00 98.00 78 THR A O 1
ATOM 600 N N . CYS A 1 79 ? 1.542 7.445 5.573 1.00 97.81 79 CYS A N 1
ATOM 601 C CA . CYS A 1 79 ? 2.580 7.621 6.594 1.00 97.81 79 CYS A CA 1
ATOM 602 C C . CYS A 1 79 ? 2.264 6.852 7.889 1.00 97.81 79 CYS A C 1
ATOM 604 O O . CYS A 1 79 ? 2.445 7.376 8.986 1.00 97.81 79 CYS A O 1
ATOM 606 N N . ALA A 1 80 ? 1.740 5.632 7.759 1.00 98.44 80 ALA A N 1
ATOM 607 C CA . ALA A 1 80 ? 1.374 4.787 8.885 1.00 98.44 80 ALA A CA 1
ATOM 608 C C . ALA A 1 80 ? 2.618 4.369 9.681 1.00 98.44 80 ALA A C 1
ATOM 610 O O . ALA A 1 80 ? 3.540 3.782 9.111 1.00 98.44 80 ALA A O 1
ATOM 611 N N . SER A 1 81 ? 2.620 4.644 10.984 1.00 98.06 81 SER A N 1
ATOM 612 C CA . SER A 1 81 ? 3.636 4.199 11.946 1.00 98.06 81 SER A CA 1
ATOM 613 C C . SER A 1 81 ? 3.124 3.141 12.923 1.00 98.06 81 SER A C 1
ATOM 615 O O . SER A 1 81 ? 3.919 2.511 13.610 1.00 98.06 81 SER A O 1
ATOM 617 N N . ASN A 1 82 ? 1.815 2.887 12.948 1.00 98.19 82 ASN A N 1
ATOM 618 C CA . ASN A 1 82 ? 1.211 1.746 13.630 1.00 98.19 82 ASN A CA 1
ATOM 619 C C . ASN A 1 82 ? -0.106 1.365 12.941 1.00 98.19 82 ASN A C 1
ATOM 621 O O . ASN A 1 82 ? -0.806 2.236 12.421 1.00 98.19 82 ASN A O 1
ATOM 625 N N . VAL A 1 83 ? -0.463 0.082 12.962 1.00 97.81 83 VAL A N 1
ATOM 626 C CA . VAL A 1 83 ? -1.720 -0.429 12.404 1.00 97.81 83 VAL A CA 1
ATOM 627 C C . VAL A 1 83 ? -2.272 -1.551 13.276 1.00 97.81 83 VAL A C 1
ATOM 629 O O . VAL A 1 83 ? -1.555 -2.475 13.652 1.00 97.81 83 VAL A O 1
ATOM 632 N N . VAL A 1 84 ? -3.566 -1.476 13.571 1.00 98.00 84 VAL A N 1
ATOM 633 C CA . VAL A 1 84 ? -4.330 -2.521 14.255 1.00 98.00 84 VAL A CA 1
ATOM 634 C C . VAL A 1 84 ? -5.541 -2.855 13.394 1.00 98.00 84 VAL A C 1
ATOM 636 O O . VAL A 1 84 ? -6.277 -1.956 12.987 1.00 98.00 84 VAL A O 1
ATOM 639 N N . VAL A 1 85 ? -5.731 -4.139 13.106 1.00 96.94 85 VAL A N 1
ATOM 640 C CA . VAL A 1 85 ? -6.899 -4.660 12.382 1.00 96.94 85 VAL A CA 1
ATOM 641 C C . VAL A 1 85 ? -7.969 -5.037 13.405 1.00 96.94 85 VAL A C 1
ATOM 643 O O . VAL A 1 85 ? -7.628 -5.566 14.463 1.00 96.94 85 VAL A O 1
ATOM 646 N N . SER A 1 86 ? -9.239 -4.742 13.121 1.00 96.75 86 SER A N 1
ATOM 647 C CA . SER A 1 86 ? -10.355 -5.179 13.965 1.00 96.75 86 SER A CA 1
ATOM 648 C C . SER A 1 86 ? -10.498 -6.708 13.969 1.00 96.75 86 SER A C 1
ATOM 650 O O . SER A 1 86 ? -10.141 -7.372 12.997 1.00 96.75 86 SER A O 1
ATOM 652 N N . ASP A 1 87 ? -11.046 -7.277 15.048 1.00 96.44 87 ASP A N 1
ATOM 653 C CA . ASP A 1 87 ? -11.186 -8.738 15.205 1.00 96.44 87 ASP A CA 1
ATOM 654 C 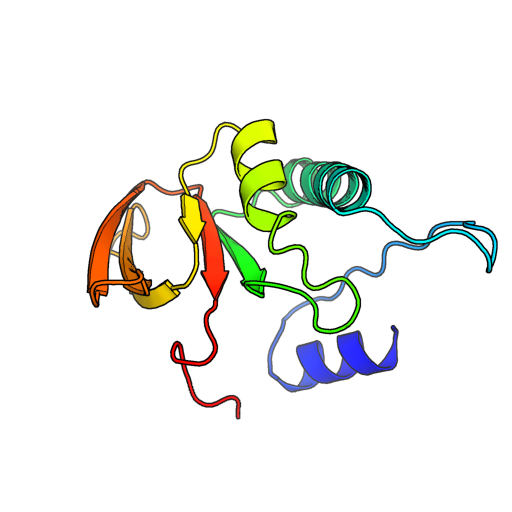C . ASP A 1 87 ? -12.048 -9.390 14.103 1.00 96.44 87 ASP A C 1
ATOM 656 O O . ASP A 1 87 ? -11.849 -10.551 13.744 1.00 96.44 87 ASP A O 1
ATOM 660 N N . ASP A 1 88 ? -13.001 -8.640 13.547 1.00 96.38 88 ASP A N 1
ATOM 661 C CA . ASP A 1 88 ? -13.872 -9.044 12.437 1.00 96.38 88 ASP A CA 1
ATOM 662 C C . ASP A 1 88 ? -13.288 -8.736 11.046 1.00 96.38 88 ASP A C 1
ATOM 664 O O . ASP A 1 88 ? -13.913 -9.055 10.034 1.00 96.38 88 ASP A O 1
ATOM 668 N N . ASN A 1 89 ? -12.076 -8.173 10.977 1.00 94.94 89 ASN A N 1
ATOM 669 C CA . ASN A 1 89 ? -11.384 -7.774 9.750 1.00 94.94 89 ASN A CA 1
ATOM 670 C C . ASN A 1 89 ? -12.193 -6.818 8.856 1.00 94.94 89 ASN A C 1
ATOM 672 O O . ASN A 1 89 ? -12.094 -6.889 7.629 1.00 94.94 89 ASN A O 1
ATOM 676 N N . THR A 1 90 ? -12.995 -5.926 9.441 1.00 97.25 90 THR A N 1
ATOM 677 C CA . THR A 1 90 ? -13.766 -4.927 8.684 1.00 97.25 90 THR A CA 1
ATOM 678 C C . THR A 1 90 ? -13.172 -3.529 8.746 1.00 97.25 90 THR A C 1
ATOM 680 O O . THR A 1 90 ? -13.495 -2.707 7.892 1.00 97.25 90 THR A O 1
ATOM 683 N N . GLU A 1 91 ? -12.318 -3.229 9.726 1.00 97.81 91 GLU A N 1
ATOM 684 C CA . GLU A 1 91 ? -11.761 -1.892 9.928 1.00 97.81 91 GLU A CA 1
ATOM 685 C C . GLU A 1 91 ? -10.280 -1.922 10.330 1.00 97.81 91 GLU A C 1
ATOM 687 O O . GLU A 1 91 ? -9.762 -2.886 10.899 1.00 97.81 91 GLU A O 1
ATOM 692 N N . LEU A 1 92 ? -9.594 -0.815 10.053 1.00 98.19 92 LEU A N 1
ATOM 693 C CA . LEU A 1 92 ? -8.234 -0.533 10.491 1.00 98.19 92 LEU A CA 1
ATOM 694 C C . LEU A 1 92 ? -8.228 0.675 11.424 1.00 98.19 92 LEU A C 1
ATOM 696 O O . LEU A 1 92 ? -8.811 1.714 11.110 1.00 98.19 92 LEU A O 1
ATOM 700 N N . THR A 1 93 ? -7.483 0.576 12.521 1.00 98.44 93 THR A N 1
ATOM 701 C CA . THR A 1 93 ? -7.044 1.730 13.313 1.00 98.44 93 THR A CA 1
ATOM 702 C C . THR A 1 93 ? -5.577 1.991 13.007 1.00 98.44 93 THR A C 1
ATOM 704 O O . THR A 1 93 ? -4.730 1.133 13.257 1.00 98.44 93 THR A O 1
ATOM 707 N N . VAL A 1 94 ? -5.272 3.166 12.459 1.00 98.50 94 VAL A N 1
ATOM 708 C CA . VAL A 1 94 ? -3.930 3.515 11.975 1.00 98.50 94 VAL A CA 1
ATOM 709 C C . VAL A 1 94 ? -3.435 4.771 12.676 1.00 98.50 94 VAL A C 1
ATOM 711 O O . VAL A 1 94 ? -4.128 5.788 12.691 1.00 98.50 94 VAL A O 1
ATOM 714 N N . ASP A 1 95 ? -2.221 4.716 13.215 1.00 98.62 95 ASP A N 1
ATOM 715 C CA . ASP A 1 95 ? -1.503 5.902 13.675 1.00 98.62 95 ASP A CA 1
ATOM 716 C C . ASP A 1 95 ? -0.641 6.423 12.521 1.00 98.62 95 ASP A C 1
ATOM 718 O O . ASP A 1 95 ? 0.149 5.681 11.933 1.00 98.62 95 ASP A O 1
ATOM 722 N N . ARG A 1 96 ? -0.837 7.690 12.157 1.00 98.12 96 ARG A N 1
ATOM 723 C CA . ARG A 1 96 ? -0.154 8.358 11.047 1.00 98.12 96 ARG A CA 1
ATOM 724 C C . ARG A 1 96 ? 0.815 9.398 11.573 1.00 98.12 96 ARG A C 1
ATOM 726 O O . ARG A 1 96 ? 0.441 10.217 12.411 1.00 98.12 96 ARG A O 1
ATOM 733 N N . GLU A 1 97 ? 2.009 9.425 11.005 1.00 97.69 97 GLU A N 1
ATOM 734 C CA . GLU A 1 97 ? 2.959 10.511 11.219 1.00 97.69 97 GLU A CA 1
ATOM 735 C C . GLU A 1 97 ? 2.491 11.766 10.472 1.00 97.69 97 GLU A C 1
ATOM 737 O O . GLU A 1 97 ? 2.273 11.749 9.255 1.00 97.69 97 GLU A O 1
ATOM 742 N N . VAL A 1 98 ? 2.348 12.860 11.213 1.00 96.38 98 VAL A N 1
ATOM 743 C CA . VAL A 1 98 ? 2.071 14.209 10.710 1.00 96.38 98 VAL A CA 1
ATOM 744 C C . VAL A 1 98 ? 3.103 15.174 11.293 1.00 96.38 98 VAL A C 1
ATOM 746 O O . VAL A 1 98 ? 3.766 14.861 12.280 1.00 96.38 98 VAL A O 1
ATOM 749 N N . ASP A 1 99 ? 3.233 16.371 10.725 1.00 94.44 99 ASP A N 1
ATOM 750 C CA . ASP A 1 99 ? 4.279 17.325 11.136 1.00 94.44 99 ASP A CA 1
ATOM 751 C C . ASP A 1 99 ? 4.247 17.660 12.638 1.00 94.44 99 ASP A C 1
ATOM 753 O O . ASP A 1 99 ? 5.279 17.924 13.251 1.00 94.4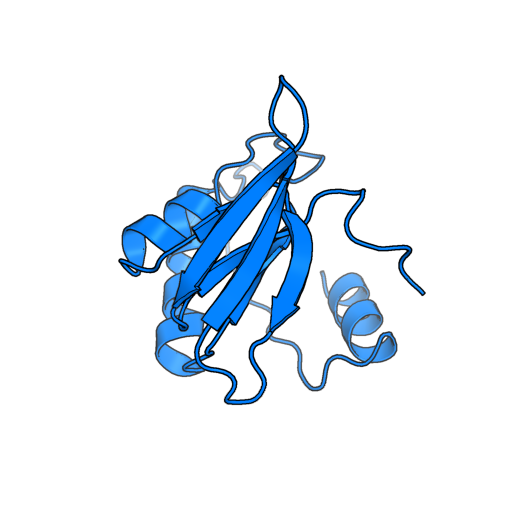4 99 ASP A O 1
ATOM 757 N N . THR A 1 100 ? 3.060 17.620 13.248 1.00 95.38 100 THR A N 1
ATOM 758 C CA . THR A 1 100 ? 2.841 17.941 14.664 1.00 95.38 100 THR A CA 1
ATOM 759 C C . THR A 1 100 ? 2.782 16.713 15.581 1.00 95.38 100 THR A C 1
ATOM 761 O O . THR A 1 100 ? 2.372 16.849 16.733 1.00 95.38 100 THR A O 1
ATOM 764 N N . GLY A 1 101 ? 3.143 15.518 15.100 1.00 95.81 101 GLY A N 1
ATOM 765 C CA . GLY A 1 101 ? 3.163 14.283 15.890 1.00 95.81 101 GLY A CA 1
ATOM 766 C C . GLY A 1 101 ? 2.377 13.144 15.244 1.00 95.81 101 GLY A C 1
ATOM 767 O O . GLY A 1 101 ? 2.574 12.830 14.075 1.00 95.81 101 GLY A O 1
ATOM 768 N N . ILE A 1 102 ? 1.493 12.508 16.014 1.00 97.94 102 ILE A N 1
ATOM 769 C CA . ILE A 1 102 ? 0.734 11.333 15.569 1.00 97.94 102 ILE A CA 1
ATOM 770 C C . ILE A 1 102 ? -0.754 11.670 15.460 1.00 97.94 102 ILE A C 1
ATOM 772 O O . ILE A 1 102 ? -1.352 12.211 16.391 1.00 97.94 102 ILE A O 1
ATOM 776 N N . GLN A 1 103 ? -1.362 11.292 14.338 1.00 98.06 103 GLN A N 1
ATOM 777 C CA . GLN A 1 103 ? -2.804 11.334 14.125 1.00 98.06 103 GLN A CA 1
ATOM 778 C C . GLN A 1 103 ? -3.364 9.913 14.031 1.00 98.06 103 GLN A C 1
ATOM 780 O O . GLN A 1 103 ? -3.027 9.174 13.108 1.00 98.06 103 GLN A O 1
ATOM 785 N N . LYS A 1 104 ? -4.277 9.553 14.937 1.00 98.31 104 LYS A N 1
ATOM 786 C CA . LYS A 1 104 ? -5.023 8.292 14.858 1.00 98.31 104 LYS A CA 1
ATOM 787 C C . LYS A 1 104 ? -6.227 8.441 13.924 1.00 98.31 104 LYS A C 1
ATOM 789 O O . LYS A 1 104 ? -6.989 9.401 14.053 1.00 98.31 104 LYS A O 1
ATOM 794 N N . VAL A 1 105 ? -6.398 7.501 12.999 1.00 98.12 105 VAL A N 1
ATOM 795 C CA . VAL A 1 105 ? -7.533 7.440 12.067 1.00 98.12 105 VAL A CA 1
ATOM 796 C C . VAL A 1 105 ? -8.142 6.040 12.033 1.00 98.12 105 VAL A C 1
ATOM 798 O O . VAL A 1 105 ? -7.453 5.050 12.278 1.00 98.12 105 VAL A O 1
ATOM 801 N N . HIS A 1 106 ? -9.429 5.973 11.697 1.00 98.00 106 HIS A N 1
ATOM 802 C CA . HIS A 1 106 ? -10.180 4.731 11.525 1.00 98.00 106 HIS A CA 1
ATOM 803 C C . HIS A 1 106 ? -10.656 4.627 10.076 1.00 98.00 106 HIS A C 1
ATOM 805 O O . HIS A 1 106 ? -11.134 5.616 9.513 1.00 98.00 106 HIS A O 1
ATOM 811 N N . LEU A 1 107 ? -10.478 3.460 9.459 1.00 97.50 107 LEU A N 1
ATOM 812 C CA . LEU A 1 107 ? -10.765 3.233 8.042 1.00 97.50 107 LEU A CA 1
ATOM 813 C C . LEU A 1 107 ? -11.546 1.925 7.904 1.00 97.50 107 LEU A C 1
ATOM 815 O O . LEU A 1 107 ? -11.040 0.899 8.361 1.00 97.50 107 LEU A O 1
ATOM 819 N N . PRO A 1 108 ? -12.713 1.913 7.243 1.00 98.19 108 PRO A N 1
ATOM 820 C CA . PRO A 1 108 ? -13.319 0.656 6.837 1.00 98.19 108 PRO A CA 1
ATOM 821 C C . PRO A 1 108 ? -12.473 -0.003 5.744 1.00 98.19 108 PRO A C 1
ATOM 823 O O . PRO A 1 108 ? -11.830 0.678 4.944 1.00 98.19 108 PRO A O 1
ATOM 826 N N . LEU A 1 109 ? -12.484 -1.330 5.703 1.00 98.06 109 LEU A N 1
ATOM 827 C CA . LEU A 1 109 ? -11.964 -2.104 4.587 1.00 98.06 109 LEU A CA 1
ATOM 828 C C . LEU A 1 109 ? -13.045 -2.205 3.488 1.00 98.06 109 LEU A C 1
ATOM 830 O O . LEU A 1 109 ? -14.231 -2.333 3.800 1.00 98.06 109 LEU A O 1
ATOM 834 N N . PRO A 1 110 ? -12.665 -2.143 2.199 1.00 98.31 110 PRO A N 1
ATOM 835 C CA . PRO A 1 110 ? -11.290 -2.146 1.715 1.00 98.31 110 PRO A CA 1
ATOM 836 C C . PRO A 1 110 ? -10.586 -0.779 1.801 1.00 98.31 110 PRO A C 1
ATOM 838 O O . PRO A 1 110 ? -11.227 0.262 1.687 1.00 98.31 110 PRO A O 1
ATOM 841 N N . ALA A 1 111 ? -9.260 -0.777 1.979 1.00 98.56 111 ALA A N 1
ATOM 842 C CA . ALA A 1 111 ? -8.467 0.448 2.159 1.00 98.56 111 ALA A CA 1
ATOM 843 C C . ALA A 1 111 ? -7.101 0.408 1.450 1.00 98.56 111 ALA A C 1
ATOM 845 O O . ALA A 1 111 ? -6.585 -0.650 1.078 1.00 98.56 111 ALA A O 1
ATOM 846 N N . VAL A 1 112 ? -6.486 1.583 1.286 1.00 98.62 112 VAL A N 1
ATOM 847 C CA . VAL A 1 112 ? -5.098 1.728 0.812 1.00 98.62 112 VAL A CA 1
ATOM 848 C C . VAL A 1 112 ? -4.257 2.393 1.901 1.00 98.62 112 VAL A C 1
ATOM 850 O O . VAL A 1 112 ? -4.627 3.441 2.427 1.00 98.62 112 VAL A O 1
ATOM 853 N N . MET A 1 113 ? -3.108 1.816 2.240 1.00 98.25 113 MET A N 1
ATOM 854 C CA . MET A 1 113 ? -2.231 2.350 3.282 1.00 98.25 113 MET A CA 1
ATOM 855 C C . MET A 1 113 ? -0.788 2.467 2.795 1.00 98.25 113 MET A C 1
ATOM 857 O O . MET A 1 113 ? -0.285 1.577 2.104 1.00 98.25 113 MET A O 1
ATOM 861 N N . SER A 1 114 ? -0.104 3.547 3.190 1.00 98.38 114 SER A N 1
ATOM 862 C CA . SER A 1 114 ? 1.342 3.673 2.997 1.00 98.38 114 SER A CA 1
ATOM 863 C C . SER A 1 114 ? 2.113 3.578 4.307 1.00 98.38 114 SER A C 1
ATOM 865 O O . SER A 1 114 ? 1.797 4.270 5.273 1.00 98.38 114 SER A O 1
ATOM 867 N N . ALA A 1 115 ? 3.135 2.724 4.328 1.00 98.19 115 ALA A N 1
ATOM 868 C CA . ALA A 1 115 ? 4.004 2.501 5.475 1.00 98.19 115 ALA A CA 1
ATOM 869 C C . ALA A 1 115 ? 5.074 3.596 5.584 1.00 98.19 115 ALA A C 1
ATOM 871 O O . ALA A 1 115 ? 5.792 3.875 4.614 1.00 98.19 115 ALA A O 1
ATOM 872 N N . ASP A 1 116 ? 5.189 4.194 6.769 1.00 97.81 116 ASP A N 1
ATOM 873 C CA . ASP A 1 116 ? 6.361 4.968 7.166 1.00 97.81 116 ASP A CA 1
ATOM 874 C C . ASP A 1 116 ? 7.478 4.037 7.678 1.00 97.81 116 ASP A C 1
ATOM 876 O O . ASP A 1 116 ? 7.240 2.878 8.019 1.00 97.81 116 ASP A O 1
ATOM 880 N N . LEU A 1 117 ? 8.708 4.551 7.754 1.00 95.94 117 LEU A N 1
ATOM 881 C CA . LEU A 1 117 ? 9.861 3.826 8.298 1.00 95.94 117 LEU A CA 1
ATOM 882 C C . LEU A 1 117 ? 9.651 3.386 9.751 1.00 95.94 117 LEU A C 1
ATOM 884 O O . LEU A 1 117 ? 10.246 2.404 10.182 1.00 95.94 117 LEU A O 1
ATOM 888 N N . ARG A 1 118 ? 8.818 4.108 10.508 1.00 95.88 118 ARG A N 1
ATOM 889 C CA . ARG A 1 118 ? 8.522 3.802 11.914 1.00 95.88 118 ARG A CA 1
ATOM 890 C C . ARG A 1 118 ? 7.566 2.623 12.107 1.00 95.88 118 ARG A C 1
ATOM 892 O O . ARG A 1 118 ? 7.410 2.191 13.243 1.00 95.88 118 ARG A O 1
ATOM 899 N N . LEU A 1 119 ? 6.949 2.102 11.040 1.00 97.56 119 LEU A N 1
ATOM 900 C CA . LEU A 1 119 ? 5.905 1.078 11.145 1.00 97.56 119 LEU A CA 1
ATOM 901 C C . LEU A 1 119 ? 6.391 -0.223 11.794 1.00 97.56 119 LEU A C 1
ATOM 903 O O . LEU A 1 119 ? 5.671 -0.831 12.581 1.00 97.56 119 LEU A O 1
ATOM 907 N N . ASN A 1 120 ? 7.588 -0.686 11.432 1.00 96.31 120 ASN A N 1
ATOM 908 C CA . ASN A 1 120 ? 8.185 -1.894 11.990 1.00 96.31 120 ASN A CA 1
ATOM 909 C C . ASN A 1 120 ? 9.710 -1.912 11.802 1.00 96.31 120 ASN A C 1
ATOM 911 O O . ASN A 1 120 ? 10.305 -1.012 11.216 1.00 96.31 120 ASN A O 1
ATOM 915 N N . THR A 1 121 ? 10.349 -2.971 12.295 1.00 95.31 121 THR A N 1
ATOM 916 C CA . THR A 1 121 ? 11.705 -3.354 11.887 1.00 95.31 121 THR A CA 1
ATOM 917 C C . THR A 1 121 ? 11.589 -4.563 10.957 1.00 95.31 121 THR A C 1
ATOM 919 O O . THR A 1 121 ? 11.156 -5.620 11.424 1.00 95.31 121 THR A O 1
ATOM 922 N N . PRO A 1 122 ? 11.909 -4.430 9.654 1.00 90.81 122 PRO A N 1
ATOM 923 C CA . PRO A 1 122 ? 11.902 -5.557 8.727 1.00 90.81 122 PRO A CA 1
ATOM 924 C C . PRO A 1 122 ? 12.820 -6.688 9.208 1.00 90.81 122 PRO A C 1
ATOM 926 O O . PRO A 1 122 ? 13.895 -6.428 9.748 1.00 90.81 122 PRO A O 1
ATOM 929 N N . ARG A 1 123 ? 12.370 -7.929 9.020 1.00 85.62 123 ARG A N 1
ATOM 930 C CA . ARG A 1 123 ? 13.084 -9.158 9.396 1.00 85.62 123 ARG A CA 1
ATOM 931 C C . ARG A 1 123 ? 13.970 -9.686 8.275 1.00 85.62 123 ARG A C 1
ATOM 933 O O . ARG A 1 123 ? 13.597 -9.477 7.099 1.00 85.62 123 ARG A O 1
#

pLDDT: mean 95.28, std 5.31, range [69.62, 98.75]

Radius of gyration: 15.12 Å; chains: 1; bounding box: 29×34×39 Å